Protein AF-A0A1M5Q329-F1 (afdb_monomer)

Mean predicted aligned error: 5.93 Å

pLDDT: mean 85.32, std 12.66, range [41.53, 96.69]

Foldsee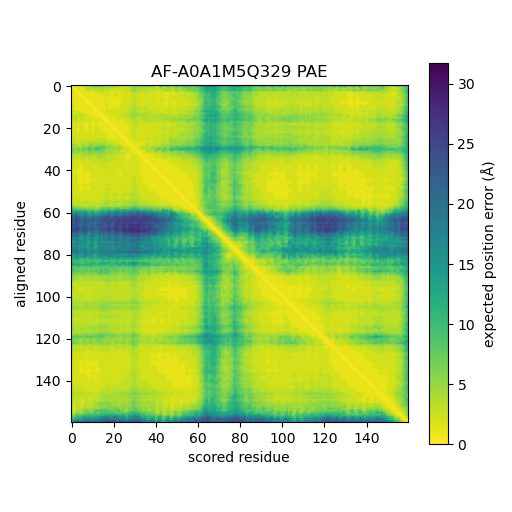k 3Di:
DLVLLVQLLVCVLVVNVVSNVVSVQVQADPVSDRDLVNLLQSLLLLLLLLLVLLLQLQVVVADPPRDSQPRDDFDQDPVGGDDLVPDDPPLSLSVQLSPCSNNVNSVVSSVSSVVNSVPDDSVCSVVSNVSSSVSNNVSVVSCVVVVHDRDRGDTDDDDD

Organism: Streptoalloteichus hindustanus (NCBI:txid2017)

Structure (mmCIF, N/CA/C/O backbone):
data_AF-A0A1M5Q329-F1
#
_entry.id   AF-A0A1M5Q329-F1
#
loop_
_atom_site.group_PDB
_atom_site.id
_atom_site.type_symbol
_atom_site.label_atom_id
_atom_site.label_alt_id
_atom_site.label_comp_id
_atom_site.label_asym_id
_atom_site.label_entity_id
_atom_site.label_seq_id
_atom_site.pdbx_PDB_ins_code
_atom_site.Cartn_x
_atom_site.Cartn_y
_atom_site.Cartn_z
_atom_site.occupancy
_atom_site.B_iso_or_equiv
_atom_site.auth_seq_id
_atom_site.auth_comp_id
_atom_site.auth_asym_id
_atom_site.auth_atom_id
_atom_site.pdbx_PDB_model_num
ATOM 1 N N . MET A 1 1 ? -13.608 -2.010 0.509 1.00 86.94 1 MET A N 1
ATOM 2 C CA . MET A 1 1 ? -12.154 -1.852 0.748 1.00 86.94 1 MET A CA 1
ATOM 3 C C . MET A 1 1 ? -11.418 -1.370 -0.495 1.00 86.94 1 MET A C 1
ATOM 5 O O . MET A 1 1 ? -10.776 -0.334 -0.410 1.00 86.94 1 MET A O 1
ATOM 9 N N . LEU A 1 2 ? -11.535 -2.058 -1.639 1.00 90.38 2 LEU A N 1
ATOM 10 C CA . LEU A 1 2 ? -10.900 -1.621 -2.894 1.00 90.38 2 LEU A CA 1
ATOM 11 C C . LEU A 1 2 ? -11.265 -0.184 -3.276 1.00 90.38 2 LEU A C 1
ATOM 13 O O . LEU A 1 2 ? -10.371 0.589 -3.592 1.00 90.38 2 LEU A O 1
ATOM 17 N N . ASP A 1 3 ? -12.536 0.198 -3.133 1.00 91.06 3 ASP A N 1
ATOM 18 C CA . ASP A 1 3 ? -12.982 1.569 -3.417 1.00 91.06 3 ASP A CA 1
ATOM 19 C C . ASP A 1 3 ? -12.297 2.606 -2.521 1.00 91.06 3 ASP A C 1
ATOM 21 O O . ASP A 1 3 ? -11.930 3.681 -2.983 1.00 91.06 3 ASP A O 1
ATOM 25 N N . VAL A 1 4 ? -12.078 2.280 -1.242 1.00 92.88 4 VAL A N 1
ATOM 26 C CA . VAL A 1 4 ? -11.380 3.172 -0.305 1.00 92.88 4 VAL A CA 1
ATOM 27 C C . VAL A 1 4 ? -9.923 3.328 -0.727 1.00 92.88 4 VAL A C 1
ATOM 29 O O . VAL A 1 4 ? -9.469 4.453 -0.904 1.00 92.88 4 VAL A O 1
ATOM 32 N N . ALA A 1 5 ? -9.214 2.222 -0.970 1.00 93.69 5 ALA A N 1
ATOM 33 C CA . ALA A 1 5 ? -7.827 2.261 -1.432 1.00 93.69 5 ALA A CA 1
ATOM 34 C C . ALA A 1 5 ? -7.683 3.021 -2.765 1.00 93.69 5 ALA A C 1
ATOM 36 O O . ALA A 1 5 ? -6.795 3.860 -2.902 1.00 93.69 5 ALA A O 1
ATOM 37 N N . ALA A 1 6 ? -8.588 2.786 -3.719 1.00 93.75 6 ALA A N 1
ATOM 38 C CA . ALA A 1 6 ? -8.590 3.452 -5.018 1.00 93.75 6 ALA A CA 1
ATOM 39 C C . ALA A 1 6 ? -8.790 4.964 -4.885 1.00 93.75 6 ALA A C 1
ATOM 41 O O . ALA A 1 6 ? -8.035 5.736 -5.478 1.00 93.75 6 ALA A O 1
ATOM 42 N N . VAL A 1 7 ? -9.765 5.392 -4.073 1.00 95.75 7 VAL A N 1
ATOM 43 C CA . VAL A 1 7 ? -10.003 6.817 -3.813 1.00 95.75 7 VAL A CA 1
ATOM 44 C C . VAL A 1 7 ? -8.797 7.446 -3.122 1.00 95.75 7 VAL A C 1
ATOM 46 O O . VAL A 1 7 ? -8.383 8.526 -3.526 1.00 95.75 7 VAL A O 1
ATOM 49 N N . MET A 1 8 ? -8.198 6.778 -2.134 1.00 96.00 8 MET A N 1
ATOM 50 C CA . MET A 1 8 ? -7.029 7.307 -1.425 1.00 96.00 8 MET A CA 1
ATOM 51 C C . MET A 1 8 ? -5.828 7.498 -2.354 1.00 96.00 8 MET A C 1
ATOM 53 O O . MET A 1 8 ? -5.208 8.558 -2.327 1.00 96.00 8 MET A O 1
ATOM 57 N N . VAL A 1 9 ? -5.531 6.520 -3.217 1.00 94.31 9 VAL A N 1
ATOM 58 C CA . VAL A 1 9 ? -4.447 6.637 -4.206 1.00 94.31 9 VAL A CA 1
ATOM 59 C C . VAL A 1 9 ? -4.744 7.752 -5.211 1.00 94.31 9 VAL A C 1
ATOM 61 O O . VAL A 1 9 ? -3.875 8.580 -5.477 1.00 94.31 9 VAL A O 1
ATOM 64 N N . ALA A 1 10 ? -5.962 7.814 -5.756 1.00 94.62 10 ALA A N 1
ATOM 65 C CA . ALA A 1 10 ? -6.345 8.849 -6.719 1.00 94.62 10 ALA A CA 1
ATOM 66 C C . ALA A 1 10 ? -6.290 10.261 -6.113 1.00 94.62 10 ALA A C 1
ATOM 68 O O . ALA A 1 10 ? -5.783 11.184 -6.747 1.00 94.62 10 ALA A O 1
ATOM 69 N N . ALA A 1 11 ? -6.768 10.419 -4.880 1.00 94.19 11 ALA A N 1
ATOM 70 C CA . ALA A 1 11 ? -6.740 11.678 -4.151 1.00 94.19 11 ALA A CA 1
ATOM 71 C C . ALA A 1 11 ? -5.302 12.119 -3.838 1.00 94.19 11 ALA A C 1
ATOM 73 O O . ALA A 1 11 ? -4.937 13.258 -4.124 1.00 94.19 11 ALA A O 1
ATOM 74 N N . ALA A 1 12 ? -4.453 11.210 -3.344 1.00 93.31 12 ALA A N 1
ATOM 75 C CA . ALA A 1 12 ? -3.046 11.500 -3.064 1.00 93.31 12 ALA A CA 1
ATOM 76 C C . ALA A 1 12 ? -2.282 11.953 -4.316 1.00 93.31 12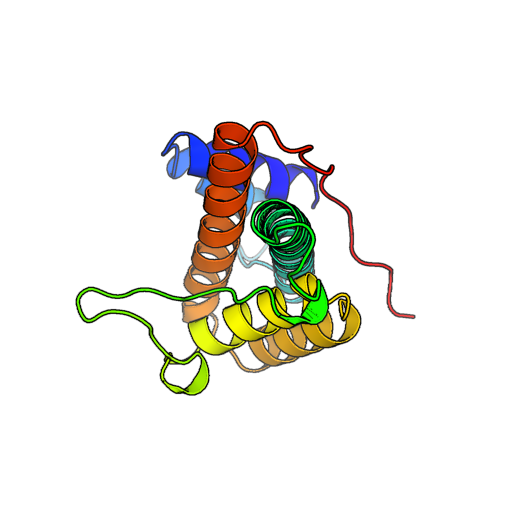 ALA A C 1
ATOM 78 O O . ALA A 1 12 ? -1.536 12.927 -4.262 1.00 93.31 12 ALA A O 1
ATOM 79 N N . ARG A 1 13 ? -2.541 11.326 -5.473 1.00 92.62 13 ARG A N 1
ATOM 80 C CA . ARG A 1 13 ? -1.964 11.743 -6.765 1.00 92.62 13 ARG A CA 1
ATOM 81 C C . ARG A 1 13 ? -2.331 13.171 -7.172 1.00 92.62 13 ARG A C 1
ATOM 83 O O . ARG A 1 13 ? -1.565 13.808 -7.885 1.00 92.62 13 ARG A O 1
ATOM 90 N N . ARG A 1 14 ? -3.501 13.657 -6.753 1.00 93.88 14 ARG A N 1
ATOM 91 C CA . ARG A 1 14 ? -4.007 15.004 -7.063 1.00 93.88 14 ARG A CA 1
ATOM 92 C C . ARG A 1 14 ? -3.732 16.023 -5.953 1.00 93.88 14 ARG A C 1
ATOM 94 O O . ARG A 1 14 ? -4.116 17.178 -6.095 1.00 93.88 14 ARG A O 1
ATOM 101 N N . GLY A 1 15 ? -3.091 15.616 -4.854 1.00 91.50 15 GLY A N 1
ATOM 102 C CA . GLY A 1 15 ? -2.912 16.462 -3.669 1.00 91.50 15 GLY A CA 1
ATOM 103 C C . GLY A 1 15 ? -4.210 16.732 -2.893 1.00 91.50 15 GLY A C 1
ATOM 104 O O . GLY A 1 15 ? -4.261 17.645 -2.075 1.00 91.50 15 GLY A O 1
ATOM 105 N N . GLU A 1 16 ? -5.266 15.948 -3.123 1.00 94.25 16 GLU A N 1
ATOM 106 C CA . GLU A 1 16 ? -6.593 16.120 -2.518 1.00 94.25 16 GLU A CA 1
ATOM 107 C C . GLU A 1 16 ? -6.670 15.426 -1.147 1.00 94.25 16 GLU A C 1
ATOM 109 O O . GLU A 1 16 ? -7.410 14.456 -0.962 1.00 94.25 16 GLU A O 1
ATOM 114 N N . LEU A 1 17 ? -5.888 15.901 -0.172 1.00 89.38 17 LEU A N 1
ATOM 115 C CA . LEU A 1 17 ? -5.769 15.248 1.139 1.00 89.38 17 LEU A CA 1
ATOM 116 C C . LEU A 1 17 ? -7.126 15.066 1.838 1.00 89.38 17 LEU A C 1
ATOM 118 O O . LEU A 1 17 ? -7.393 13.988 2.367 1.00 89.38 17 LEU A O 1
ATOM 122 N N . ASP A 1 18 ? -8.008 16.064 1.764 1.00 92.81 18 ASP A N 1
ATOM 123 C CA . ASP A 1 18 ? -9.351 15.992 2.351 1.00 92.81 18 ASP A CA 1
ATOM 124 C C . ASP A 1 18 ? -10.161 14.825 1.771 1.00 92.81 18 ASP A C 1
ATOM 126 O O . ASP A 1 18 ? -10.811 14.085 2.503 1.00 92.81 18 ASP A O 1
ATOM 130 N N . THR A 1 19 ? -10.047 14.572 0.464 1.00 93.88 19 THR A N 1
ATOM 131 C CA . THR A 1 19 ? -10.736 13.447 -0.187 1.00 93.88 19 THR A CA 1
ATOM 132 C C . THR A 1 19 ? -10.179 12.099 0.277 1.00 93.88 19 THR A C 1
ATOM 134 O O . THR A 1 19 ? -10.940 11.150 0.486 1.0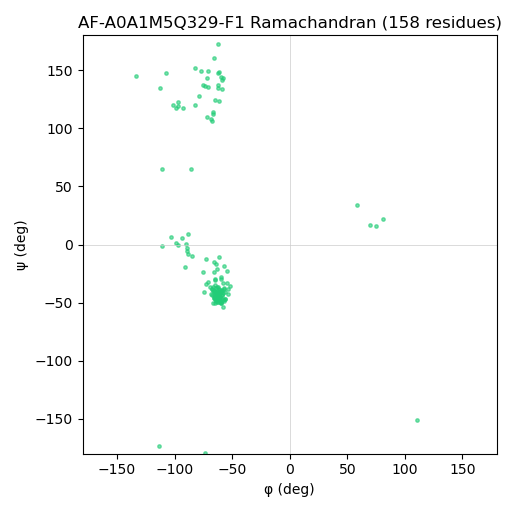0 93.88 19 THR A O 1
ATOM 137 N N . ALA A 1 20 ? -8.860 12.000 0.476 1.00 91.06 20 ALA A N 1
ATOM 138 C CA . ALA A 1 20 ? -8.236 10.794 1.019 1.00 91.06 20 ALA A CA 1
ATOM 139 C C . ALA A 1 20 ? -8.672 10.537 2.473 1.00 91.06 20 ALA A C 1
ATOM 141 O O . ALA A 1 20 ? -8.949 9.392 2.843 1.00 91.06 20 ALA A O 1
ATOM 142 N N . VAL A 1 21 ? -8.782 11.597 3.280 1.00 90.50 21 VAL A N 1
ATOM 143 C CA . VAL A 1 21 ? -9.283 11.522 4.658 1.00 90.50 21 VAL A CA 1
ATOM 144 C C . VAL A 1 21 ? -10.745 11.084 4.672 1.00 90.50 21 VAL A C 1
ATOM 146 O O . VAL A 1 21 ? -11.068 10.122 5.364 1.00 90.50 21 VAL A O 1
ATOM 149 N N . GLU A 1 22 ? -11.612 11.696 3.866 1.00 93.62 22 GLU A N 1
ATOM 150 C CA . GLU A 1 22 ? -13.028 11.315 3.757 1.00 93.62 22 GLU A CA 1
ATOM 151 C C . GLU A 1 22 ? -13.212 9.847 3.352 1.00 93.62 22 GLU A C 1
ATOM 153 O O . GLU A 1 22 ? -14.071 9.142 3.886 1.00 93.62 22 GLU A O 1
ATOM 158 N N . ALA A 1 23 ? -12.372 9.331 2.451 1.00 92.75 23 ALA A N 1
ATOM 159 C CA . ALA A 1 23 ? -12.381 7.912 2.107 1.00 92.75 23 ALA A CA 1
ATOM 160 C C . ALA A 1 23 ? -12.027 7.022 3.308 1.00 92.75 23 ALA A C 1
ATOM 162 O O . ALA A 1 23 ? -12.686 6.004 3.530 1.00 92.75 23 ALA A O 1
ATOM 163 N N . LEU A 1 24 ? -11.029 7.420 4.099 1.00 91.06 24 LEU A N 1
ATOM 164 C CA . LEU A 1 24 ? -10.609 6.705 5.302 1.00 91.06 24 LEU A CA 1
ATOM 165 C C . LEU A 1 24 ? -11.685 6.730 6.401 1.00 91.06 24 LEU A C 1
ATOM 167 O O . LEU A 1 24 ? -11.871 5.734 7.103 1.00 91.06 24 LEU A O 1
ATOM 171 N N . LEU A 1 25 ? -12.422 7.839 6.538 1.00 91.50 25 LEU A N 1
ATOM 172 C CA . LEU A 1 25 ? -13.508 7.974 7.516 1.00 91.50 25 LEU A CA 1
ATOM 173 C C . LEU A 1 25 ? -14.615 6.930 7.316 1.00 91.50 25 LEU A C 1
ATOM 175 O O . LEU A 1 25 ? -15.232 6.513 8.295 1.00 91.50 25 LEU A O 1
ATOM 179 N N . ARG A 1 26 ? -14.812 6.437 6.087 1.00 91.25 26 ARG A N 1
ATOM 180 C CA . ARG A 1 26 ? -15.787 5.375 5.767 1.00 91.25 26 ARG A CA 1
ATOM 181 C C . ARG A 1 26 ? -15.459 4.023 6.402 1.00 91.25 26 ARG A C 1
ATOM 183 O O . ARG A 1 26 ? -16.321 3.152 6.419 1.00 91.25 26 ARG A O 1
ATOM 190 N N . LEU A 1 27 ? -14.235 3.832 6.899 1.00 89.06 27 LEU A N 1
ATOM 191 C CA . LEU A 1 27 ? -13.814 2.609 7.592 1.00 89.06 27 LEU A CA 1
ATOM 192 C C . LEU A 1 27 ? -14.044 2.662 9.108 1.00 89.06 27 LEU A C 1
ATOM 194 O O . LEU A 1 27 ? -13.674 1.723 9.811 1.00 89.06 27 LEU A O 1
ATOM 198 N N . ARG A 1 28 ? -14.583 3.764 9.642 1.00 91.50 28 ARG A N 1
ATOM 199 C CA . ARG A 1 28 ? -14.827 3.885 11.080 1.00 91.50 28 ARG A CA 1
ATOM 200 C C . ARG A 1 28 ? -16.040 3.058 11.507 1.00 91.50 28 ARG A C 1
ATOM 202 O O . ARG A 1 28 ? -17.081 3.077 10.858 1.00 91.50 28 ARG A O 1
ATOM 209 N N . ASP A 1 29 ? -15.896 2.366 12.629 1.00 88.31 29 ASP A N 1
ATOM 210 C CA . ASP A 1 29 ? -16.970 1.688 13.343 1.00 88.31 29 ASP A CA 1
ATOM 211 C C . ASP A 1 29 ? -17.892 2.685 14.067 1.00 88.31 29 ASP A C 1
ATOM 213 O O . ASP A 1 29 ? -17.703 3.906 14.029 1.00 88.31 29 ASP A O 1
ATOM 217 N N . VAL A 1 30 ? -18.900 2.159 14.768 1.00 85.69 30 VAL A N 1
ATOM 218 C CA . VAL A 1 30 ? -19.870 2.968 15.526 1.00 85.69 30 VAL A CA 1
ATOM 219 C C . VAL A 1 30 ? -19.234 3.747 16.686 1.00 85.69 30 VAL A C 1
ATOM 221 O O . VAL A 1 30 ? -19.827 4.700 17.184 1.00 85.69 30 VAL A O 1
ATOM 224 N N . GLN A 1 31 ? -18.022 3.376 17.109 1.00 85.88 31 GLN A N 1
ATOM 225 C CA . GLN A 1 31 ? -17.215 4.073 18.111 1.00 85.88 31 GLN A CA 1
ATOM 226 C C . GLN A 1 31 ? -16.230 5.073 17.478 1.00 85.88 31 GLN A C 1
ATOM 228 O O . GLN A 1 31 ? -15.399 5.650 18.188 1.00 85.88 31 GLN A O 1
ATOM 233 N N . GLY A 1 32 ? -16.295 5.281 16.160 1.00 86.06 32 GLY A N 1
ATOM 234 C CA . GLY A 1 32 ? -15.432 6.199 15.423 1.00 86.06 32 GLY A CA 1
ATOM 235 C C . GLY A 1 32 ? -14.005 5.684 15.208 1.00 86.06 32 GLY A C 1
ATOM 236 O O . GLY A 1 32 ? -13.114 6.481 14.900 1.00 86.06 32 GLY A O 1
ATOM 237 N N . ARG A 1 33 ? -13.754 4.384 15.387 1.00 87.81 33 ARG A N 1
ATOM 238 C CA . ARG A 1 33 ? -12.426 3.759 15.276 1.00 87.81 33 ARG A CA 1
ATOM 239 C C . ARG A 1 33 ? -12.335 2.938 14.003 1.00 87.81 33 ARG A C 1
ATOM 241 O O . ARG A 1 33 ? -13.308 2.337 13.589 1.00 87.81 33 ARG A O 1
ATOM 248 N N . ILE A 1 34 ? -11.152 2.854 13.407 1.00 90.06 34 ILE A N 1
ATOM 249 C CA . ILE A 1 34 ? -10.916 1.909 12.309 1.00 90.06 34 ILE A CA 1
ATOM 250 C C . ILE A 1 34 ? -10.618 0.538 12.931 1.00 90.06 34 ILE A C 1
ATOM 252 O O . ILE A 1 34 ? -9.647 0.435 13.696 1.00 90.06 34 ILE A O 1
ATOM 256 N N . PRO A 1 35 ? -11.407 -0.514 12.646 1.00 91.50 35 PRO A N 1
ATOM 257 C CA . PRO A 1 35 ? -11.106 -1.856 13.124 1.00 91.50 35 PRO A CA 1
ATOM 258 C C . PRO A 1 35 ? -9.735 -2.322 12.627 1.00 91.50 35 PRO A C 1
ATOM 260 O O . PRO A 1 35 ? -9.351 -2.086 11.482 1.00 91.50 35 PRO A O 1
ATOM 263 N N . ARG A 1 36 ? -8.978 -3.036 13.471 1.00 91.50 36 ARG A N 1
ATOM 264 C CA . ARG A 1 36 ? -7.640 -3.539 13.094 1.00 91.50 36 ARG A CA 1
ATOM 265 C C . ARG A 1 36 ? -7.675 -4.444 11.859 1.00 91.50 36 ARG A C 1
ATOM 267 O O . ARG A 1 36 ? -6.724 -4.431 11.088 1.00 91.50 36 ARG A O 1
ATOM 274 N N . ALA A 1 37 ? -8.752 -5.208 11.672 1.00 92.00 37 ALA A N 1
ATOM 275 C CA . ALA A 1 37 ? -8.940 -6.048 10.492 1.00 92.00 37 ALA A CA 1
ATOM 276 C C . ALA A 1 37 ? -9.056 -5.210 9.207 1.00 92.00 37 ALA A C 1
ATOM 278 O O . ALA A 1 37 ? -8.375 -5.500 8.227 1.00 92.00 37 ALA A O 1
ATOM 279 N N . ASP A 1 38 ? -9.836 -4.127 9.239 1.00 93.00 38 ASP A N 1
ATOM 280 C CA . ASP A 1 38 ? -9.978 -3.211 8.104 1.00 93.00 38 ASP A CA 1
ATOM 281 C C . ASP A 1 38 ? -8.685 -2.448 7.825 1.00 93.00 38 ASP A C 1
ATOM 283 O O . ASP A 1 38 ? -8.301 -2.294 6.668 1.00 93.00 38 ASP A O 1
ATOM 287 N N . LEU A 1 39 ? -7.964 -2.039 8.874 1.00 93.62 39 LEU A N 1
ATOM 288 C CA . LEU A 1 39 ? -6.646 -1.421 8.732 1.00 93.62 39 LEU A CA 1
ATOM 289 C C . LEU A 1 39 ? -5.644 -2.369 8.062 1.00 93.62 39 LEU A C 1
ATOM 291 O O . LEU A 1 39 ? -4.957 -1.968 7.126 1.00 93.62 39 LEU A O 1
ATOM 295 N N . ARG A 1 40 ? -5.570 -3.628 8.512 1.00 94.56 40 ARG A N 1
ATOM 296 C CA . ARG A 1 40 ? -4.708 -4.649 7.893 1.00 94.56 40 ARG A CA 1
ATOM 297 C C . ARG A 1 40 ? -5.053 -4.848 6.431 1.00 94.56 40 ARG A C 1
ATOM 299 O O . ARG A 1 40 ? -4.156 -4.854 5.598 1.00 94.56 40 ARG A O 1
ATOM 306 N N . LEU A 1 41 ? -6.341 -4.977 6.124 1.00 94.50 41 LEU A N 1
ATOM 307 C CA . LEU A 1 41 ? -6.794 -5.206 4.761 1.00 94.50 41 LEU A CA 1
ATOM 308 C C . LEU A 1 41 ? -6.509 -3.997 3.857 1.00 94.50 41 LEU A C 1
ATOM 310 O O . LEU A 1 41 ? -6.068 -4.186 2.727 1.00 94.50 41 LEU A O 1
ATOM 3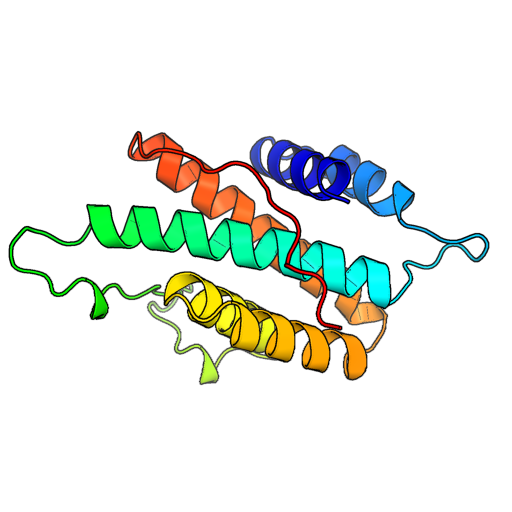14 N N . LEU A 1 42 ? -6.701 -2.769 4.349 1.00 95.69 42 LEU A N 1
ATOM 315 C CA . LEU A 1 42 ? -6.338 -1.549 3.623 1.00 95.69 42 LEU A CA 1
ATOM 316 C C . LEU A 1 42 ? -4.836 -1.510 3.319 1.00 95.69 42 LEU A C 1
ATOM 318 O O . LEU A 1 42 ? -4.447 -1.299 2.170 1.00 95.69 42 LEU A O 1
ATOM 322 N N . LEU A 1 43 ? -3.998 -1.736 4.334 1.00 95.69 43 LEU A N 1
ATOM 323 C CA . LEU A 1 43 ? -2.544 -1.741 4.176 1.00 95.69 43 LEU A CA 1
ATOM 324 C C . LEU A 1 43 ? -2.090 -2.844 3.215 1.00 95.69 43 LEU A C 1
ATOM 326 O O . LEU A 1 43 ? -1.273 -2.568 2.346 1.00 95.69 43 LEU A O 1
ATOM 330 N N . ALA A 1 44 ? -2.650 -4.053 3.312 1.00 95.38 44 ALA A N 1
ATOM 331 C CA . ALA A 1 44 ? -2.331 -5.168 2.418 1.00 95.38 44 ALA A CA 1
ATOM 332 C C . ALA A 1 44 ? -2.660 -4.842 0.957 1.00 95.38 44 ALA A C 1
ATOM 334 O O . ALA A 1 44 ? -1.834 -5.050 0.070 1.00 95.38 44 ALA A O 1
ATOM 335 N N . VAL A 1 45 ? -3.834 -4.255 0.701 1.00 96.31 45 VAL A N 1
ATOM 336 C CA . VAL A 1 45 ? -4.219 -3.803 -0.644 1.00 96.31 45 VAL A CA 1
ATOM 337 C C . VAL A 1 45 ? -3.228 -2.764 -1.181 1.00 96.31 45 VAL A C 1
ATOM 339 O O . VAL A 1 45 ? -2.735 -2.920 -2.297 1.00 96.31 45 VAL A O 1
ATOM 342 N N . LEU A 1 46 ? -2.907 -1.729 -0.397 1.00 96.69 46 LEU A N 1
ATOM 343 C CA . LEU A 1 46 ? -2.004 -0.650 -0.820 1.00 96.69 46 LEU A CA 1
ATOM 344 C C . LEU A 1 46 ? -0.567 -1.141 -1.041 1.00 96.69 46 LEU A C 1
ATOM 346 O O . LEU A 1 46 ? 0.049 -0.799 -2.048 1.00 96.69 46 LEU A O 1
ATOM 350 N N . VAL A 1 47 ? -0.044 -1.964 -0.130 1.00 95.50 47 VAL A N 1
ATOM 351 C CA . VAL A 1 47 ? 1.320 -2.506 -0.196 1.00 95.50 47 VAL A CA 1
ATOM 352 C C . VAL A 1 47 ? 1.485 -3.446 -1.382 1.00 95.50 47 VAL A C 1
ATOM 354 O O . VAL A 1 47 ? 2.453 -3.307 -2.127 1.00 95.50 47 VAL A O 1
ATOM 357 N N . ARG A 1 48 ? 0.543 -4.371 -1.604 1.00 94.44 48 ARG A N 1
ATOM 358 C CA . ARG A 1 48 ? 0.602 -5.283 -2.759 1.00 94.44 48 ARG A CA 1
ATOM 359 C C . ARG A 1 48 ? 0.521 -4.511 -4.069 1.00 94.44 48 ARG A C 1
ATOM 361 O O . ARG A 1 48 ? 1.278 -4.795 -4.991 1.00 94.44 48 ARG A O 1
ATOM 368 N N . TYR A 1 49 ? -0.351 -3.509 -4.128 1.00 95.62 49 TYR A N 1
ATOM 369 C CA . TYR A 1 49 ? 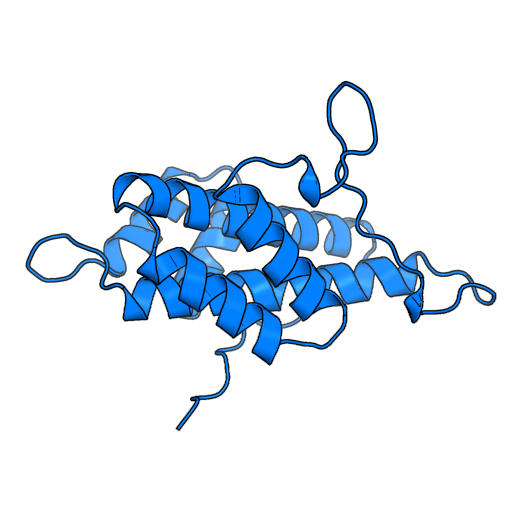-0.483 -2.643 -5.293 1.00 95.62 49 TYR A CA 1
ATOM 370 C C . TYR A 1 49 ? 0.799 -1.853 -5.587 1.00 95.62 49 TYR A C 1
ATOM 372 O O . TYR A 1 49 ? 1.272 -1.847 -6.724 1.00 95.62 49 TYR A O 1
ATOM 380 N N . ALA A 1 50 ? 1.413 -1.257 -4.560 1.00 94.88 50 ALA A N 1
ATOM 381 C CA . ALA A 1 50 ? 2.707 -0.595 -4.689 1.00 94.88 50 ALA A CA 1
ATOM 382 C C . ALA A 1 50 ? 3.801 -1.578 -5.140 1.00 94.88 50 ALA A C 1
ATOM 384 O O . ALA A 1 50 ? 4.542 -1.272 -6.068 1.00 94.88 50 ALA A O 1
ATOM 385 N N . GLY A 1 51 ? 3.870 -2.772 -4.541 1.00 92.62 51 GLY A N 1
ATOM 386 C CA . GLY A 1 51 ? 4.837 -3.809 -4.909 1.00 92.62 51 GLY A CA 1
ATOM 387 C C . GLY A 1 51 ? 4.725 -4.238 -6.374 1.00 92.62 51 GLY A C 1
ATOM 388 O O . GLY A 1 51 ? 5.739 -4.314 -7.061 1.00 92.62 51 GLY A O 1
ATOM 389 N N . GLN A 1 52 ? 3.507 -4.438 -6.886 1.00 92.94 52 GLN A N 1
ATOM 390 C CA . GLN A 1 52 ? 3.271 -4.785 -8.295 1.00 92.94 52 GLN A CA 1
ATOM 391 C C . GLN A 1 52 ? 3.740 -3.685 -9.256 1.00 92.94 52 GLN A C 1
ATOM 393 O O . GLN A 1 52 ? 4.422 -3.973 -10.238 1.00 92.94 52 GLN A O 1
ATOM 398 N N . LEU A 1 53 ? 3.402 -2.424 -8.966 1.00 92.81 53 LEU A N 1
ATOM 399 C CA . LEU A 1 53 ? 3.852 -1.282 -9.765 1.00 92.81 53 LEU A CA 1
ATOM 400 C C . LEU A 1 53 ? 5.374 -1.149 -9.747 1.00 92.81 53 LEU A C 1
ATOM 402 O O . LEU A 1 53 ? 5.995 -1.005 -10.797 1.00 92.81 53 LEU A O 1
ATOM 406 N N . LEU A 1 54 ? 5.976 -1.234 -8.559 1.00 91.06 54 LEU A N 1
ATOM 407 C CA . LEU A 1 54 ? 7.421 -1.138 -8.385 1.00 91.06 54 LEU A CA 1
ATOM 408 C C . LEU A 1 54 ? 8.154 -2.283 -9.079 1.00 91.06 54 LEU A C 1
ATOM 410 O O . LEU A 1 54 ? 9.190 -2.030 -9.677 1.00 91.06 54 LEU A O 1
ATOM 414 N N . SER A 1 55 ? 7.596 -3.496 -9.075 1.00 89.44 55 SER A N 1
ATOM 415 C CA . SER A 1 55 ? 8.123 -4.642 -9.824 1.00 89.44 55 SER A CA 1
ATOM 416 C C . SER A 1 55 ? 8.106 -4.386 -11.339 1.00 89.44 55 SER A C 1
ATOM 418 O O . SER A 1 55 ? 9.106 -4.610 -12.020 1.00 89.44 55 SER A O 1
ATOM 420 N N . GLY A 1 56 ? 7.019 -3.811 -11.869 1.00 88.94 56 GLY A N 1
ATOM 421 C CA . GLY A 1 56 ? 6.950 -3.398 -13.276 1.00 88.94 56 GLY A CA 1
ATOM 422 C C . GLY A 1 56 ? 7.967 -2.308 -13.638 1.00 88.94 56 GLY A C 1
ATOM 423 O O . GLY A 1 56 ? 8.644 -2.406 -14.657 1.00 88.94 56 GLY A O 1
ATOM 424 N N . ILE A 1 57 ? 8.121 -1.296 -12.778 1.00 88.00 57 ILE A N 1
ATOM 425 C CA . ILE A 1 57 ? 9.104 -0.207 -12.938 1.00 88.00 57 ILE A CA 1
ATOM 426 C C . ILE A 1 57 ? 10.543 -0.737 -12.889 1.00 88.00 57 ILE A C 1
ATOM 428 O O . ILE A 1 57 ? 11.405 -0.299 -13.651 1.00 88.00 57 ILE A O 1
ATOM 432 N N . ALA A 1 58 ? 10.797 -1.671 -11.977 1.00 83.69 58 ALA A N 1
ATOM 433 C CA . ALA A 1 58 ? 12.053 -2.384 -11.827 1.00 83.69 58 ALA A CA 1
ATOM 434 C C . ALA A 1 58 ? 12.421 -3.163 -13.098 1.00 83.69 58 ALA A C 1
ATOM 436 O O . ALA A 1 58 ? 13.531 -3.011 -13.605 1.00 83.69 58 ALA A O 1
ATOM 437 N N . GLY A 1 59 ? 11.478 -3.948 -13.626 1.00 80.69 59 GLY A N 1
ATOM 438 C CA . GLY A 1 59 ? 11.671 -4.735 -14.844 1.00 80.69 59 GLY A CA 1
ATOM 439 C C . GLY A 1 59 ? 11.891 -3.887 -16.100 1.00 80.69 59 GLY A C 1
ATOM 440 O O . GLY A 1 59 ? 12.622 -4.304 -16.985 1.00 80.69 59 GLY A O 1
ATOM 441 N N . ASP A 1 60 ? 11.315 -2.686 -16.166 1.00 77.81 60 ASP A N 1
ATOM 442 C CA . ASP A 1 60 ? 11.558 -1.724 -17.252 1.00 77.81 60 ASP A CA 1
ATOM 443 C C . ASP A 1 60 ? 12.951 -1.070 -17.177 1.00 77.81 60 ASP A C 1
ATOM 445 O O . ASP A 1 60 ? 13.570 -0.783 -18.199 1.00 77.81 60 ASP A O 1
ATOM 449 N N . ALA A 1 61 ? 13.471 -0.848 -15.964 1.00 66.50 61 ALA A N 1
ATOM 450 C CA . ALA A 1 61 ? 14.819 -0.312 -15.763 1.00 66.50 61 ALA A CA 1
ATOM 451 C C . ALA A 1 61 ? 15.927 -1.350 -16.019 1.00 66.50 61 ALA A C 1
ATOM 453 O O . ALA A 1 61 ? 17.069 -0.971 -16.287 1.00 66.50 61 ALA A O 1
ATOM 454 N N . ALA A 1 62 ? 15.601 -2.638 -15.902 1.00 62.25 62 ALA A N 1
ATOM 455 C CA . ALA A 1 62 ? 16.491 -3.742 -16.218 1.00 62.25 62 ALA A CA 1
ATOM 456 C C . ALA A 1 62 ? 16.724 -3.783 -17.739 1.00 62.25 62 ALA A C 1
ATOM 458 O O . ALA A 1 62 ? 15.836 -4.118 -18.519 1.00 62.25 62 ALA A O 1
ATOM 459 N N . GLY A 1 63 ? 17.930 -3.413 -18.179 1.00 58.81 63 GLY A N 1
ATOM 460 C CA . GLY A 1 63 ? 18.351 -3.646 -19.561 1.00 58.81 63 GLY A CA 1
ATOM 461 C C . GLY A 1 63 ? 18.397 -5.150 -19.877 1.00 58.81 63 GLY A C 1
ATOM 462 O O . GLY A 1 63 ? 18.303 -5.967 -18.962 1.00 58.81 63 GLY A O 1
ATOM 463 N N . PRO A 1 64 ? 18.608 -5.549 -21.145 1.00 56.59 64 PRO A N 1
ATOM 464 C CA . PRO A 1 64 ? 18.628 -6.963 -21.548 1.00 56.59 64 PRO A CA 1
ATOM 465 C C . PRO A 1 64 ? 19.662 -7.826 -20.797 1.00 56.59 64 PRO A C 1
ATOM 467 O O . PRO A 1 64 ? 19.514 -9.043 -20.766 1.00 56.59 64 PRO A O 1
ATOM 470 N N . ASP A 1 65 ? 20.660 -7.199 -20.164 1.00 58.44 65 ASP A N 1
ATOM 471 C CA . ASP A 1 65 ? 21.723 -7.852 -19.390 1.00 58.44 65 ASP A CA 1
ATOM 472 C C . ASP A 1 65 ? 21.539 -7.752 -17.861 1.00 58.44 65 ASP A C 1
ATOM 474 O O . ASP A 1 65 ? 22.441 -8.110 -17.106 1.00 58.44 65 ASP A O 1
ATOM 478 N N . THR A 1 66 ? 20.413 -7.219 -17.375 1.00 54.94 66 THR A N 1
ATOM 479 C CA . THR A 1 66 ? 20.157 -7.083 -15.931 1.00 54.94 66 THR A CA 1
ATOM 480 C C . THR A 1 66 ? 19.304 -8.250 -15.450 1.00 54.94 66 THR A C 1
ATOM 482 O O . THR A 1 66 ? 18.206 -8.466 -15.961 1.00 54.94 66 THR A O 1
ATOM 485 N N . ASP A 1 67 ? 19.796 -8.999 -14.463 1.00 54.38 67 ASP A N 1
ATOM 486 C CA . ASP A 1 67 ? 19.024 -10.073 -13.841 1.00 54.38 67 ASP A CA 1
ATOM 487 C C . ASP A 1 67 ? 17.756 -9.467 -13.196 1.00 54.38 67 ASP A C 1
ATOM 489 O O . ASP A 1 67 ? 17.873 -8.548 -12.376 1.00 54.38 67 ASP A O 1
ATOM 493 N N . PRO A 1 68 ? 16.534 -9.922 -13.541 1.00 44.91 68 PRO A N 1
ATOM 494 C CA . PRO A 1 68 ? 15.294 -9.410 -12.953 1.00 44.91 68 PRO A CA 1
ATOM 495 C C . PRO A 1 68 ? 15.270 -9.467 -11.416 1.00 44.91 68 PRO A C 1
ATOM 497 O O . PRO A 1 68 ? 14.543 -8.700 -10.782 1.00 44.91 68 PRO A O 1
ATOM 500 N N . GLY A 1 69 ? 16.083 -10.342 -10.807 1.00 44.06 69 GLY A N 1
ATOM 501 C CA . GLY A 1 69 ? 16.270 -10.424 -9.356 1.00 44.06 69 GLY A CA 1
ATOM 502 C C . GLY A 1 69 ? 17.077 -9.276 -8.729 1.00 44.06 69 GLY A C 1
ATOM 503 O O . GLY A 1 69 ? 17.065 -9.129 -7.507 1.00 44.06 69 GLY A O 1
ATOM 504 N N . GLU A 1 70 ? 17.755 -8.443 -9.524 1.00 44.97 70 GLU A N 1
ATOM 505 C CA . GLU A 1 70 ? 18.644 -7.375 -9.042 1.00 44.97 70 GLU A CA 1
ATOM 506 C C . GLU A 1 70 ? 18.012 -5.980 -9.012 1.00 44.97 70 GLU A C 1
ATOM 508 O O . GLU A 1 70 ? 18.675 -5.011 -8.627 1.00 44.97 70 GLU A O 1
ATOM 513 N N . ALA A 1 71 ? 16.742 -5.831 -9.387 1.00 51.72 71 ALA A N 1
ATOM 514 C CA . ALA A 1 71 ? 16.109 -4.525 -9.351 1.00 51.72 71 ALA A CA 1
ATOM 515 C C . ALA A 1 71 ? 15.957 -4.017 -7.903 1.00 51.72 71 ALA A C 1
ATOM 517 O O . ALA A 1 71 ? 15.213 -4.566 -7.088 1.00 51.72 71 ALA A O 1
ATOM 518 N N . LYS A 1 72 ? 16.695 -2.950 -7.571 1.00 59.81 72 LYS A N 1
ATOM 519 C CA . LYS A 1 72 ? 16.754 -2.377 -6.219 1.00 59.81 72 LYS A CA 1
ATOM 520 C C . LYS A 1 72 ? 15.794 -1.202 -6.092 1.00 59.81 72 LYS A C 1
ATOM 522 O O . LYS A 1 72 ? 15.992 -0.169 -6.728 1.00 59.81 72 LYS A O 1
ATOM 527 N N . LEU A 1 73 ? 14.826 -1.310 -5.183 1.00 63.81 73 LEU A N 1
ATOM 528 C CA . LEU A 1 73 ? 14.158 -0.133 -4.633 1.00 63.81 73 LEU A CA 1
ATOM 529 C C . LEU A 1 73 ? 15.182 0.637 -3.786 1.00 63.81 73 LEU A C 1
ATOM 531 O O . LEU A 1 73 ? 15.554 0.195 -2.698 1.00 63.81 73 LEU A O 1
ATOM 535 N N . GLN A 1 74 ? 15.667 1.769 -4.292 1.00 65.38 74 GLN A N 1
ATOM 536 C CA . GLN A 1 74 ? 16.544 2.658 -3.530 1.00 65.38 74 GLN A CA 1
ATOM 537 C C . GLN A 1 74 ? 15.704 3.719 -2.827 1.00 65.38 74 GLN A C 1
ATOM 539 O O . GLN A 1 74 ? 15.028 4.521 -3.468 1.00 65.38 74 GLN A O 1
ATOM 544 N N . LEU A 1 75 ? 15.752 3.719 -1.496 1.00 65.31 75 LEU A N 1
ATOM 545 C CA . LEU A 1 75 ? 15.234 4.816 -0.685 1.00 65.31 75 LEU A CA 1
ATOM 546 C C . LEU A 1 75 ? 16.268 5.927 -0.705 1.00 65.31 75 LEU A C 1
ATOM 548 O O . LEU A 1 75 ? 17.428 5.660 -0.415 1.00 65.31 75 LEU A O 1
ATOM 552 N N . LEU A 1 76 ? 15.862 7.141 -1.043 1.00 63.62 76 LEU A N 1
ATOM 553 C CA . LEU A 1 76 ? 16.742 8.302 -1.066 1.00 63.62 76 LEU A CA 1
ATOM 554 C C . LEU A 1 76 ? 16.306 9.275 0.030 1.00 63.62 76 LEU A C 1
ATOM 556 O O . LEU A 1 76 ? 15.111 9.545 0.164 1.00 63.62 76 LEU A O 1
ATOM 560 N N . ASP A 1 77 ? 17.264 9.798 0.787 1.00 64.88 77 ASP A N 1
ATOM 561 C CA . ASP A 1 77 ? 17.104 11.002 1.603 1.00 64.88 77 ASP A CA 1
ATOM 562 C C . ASP A 1 77 ? 17.995 12.137 1.062 1.00 64.88 77 ASP A C 1
ATOM 564 O O . ASP A 1 77 ? 18.621 12.020 0.004 1.00 64.88 77 ASP A O 1
ATOM 568 N N . GLU A 1 78 ? 18.051 13.257 1.783 1.00 60.50 78 GLU A N 1
ATOM 569 C CA . GLU A 1 78 ? 18.906 14.409 1.461 1.00 60.50 78 GLU A CA 1
ATOM 570 C C . GLU A 1 78 ? 20.419 14.100 1.472 1.00 60.50 78 GLU A C 1
ATOM 572 O O . GLU A 1 78 ? 21.222 14.902 0.992 1.00 60.50 78 GLU A O 1
ATOM 577 N N . HIS A 1 79 ? 20.815 12.928 1.972 1.00 63.44 79 HIS A N 1
ATOM 578 C CA . HIS A 1 79 ? 22.186 12.428 2.041 1.00 63.44 79 HIS A CA 1
ATOM 579 C C . HIS A 1 79 ? 22.453 11.233 1.108 1.00 63.44 79 HIS A C 1
ATOM 581 O O . HIS A 1 79 ? 23.594 10.768 1.027 1.00 63.44 79 HIS A O 1
ATOM 587 N N . GLY A 1 80 ? 21.448 10.761 0.363 1.00 64.94 80 GLY A N 1
ATOM 588 C CA . GLY A 1 80 ? 21.570 9.688 -0.622 1.00 64.94 80 GLY A CA 1
ATOM 589 C C . GLY A 1 80 ? 20.862 8.388 -0.212 1.00 64.94 80 GLY A C 1
ATOM 590 O O . GLY A 1 80 ? 19.826 8.426 0.447 1.00 64.94 80 GLY A O 1
ATOM 591 N N . PRO A 1 81 ? 21.345 7.213 -0.664 1.00 69.50 81 PRO A N 1
ATOM 592 C CA . PRO A 1 81 ? 20.661 5.946 -0.421 1.00 69.50 81 PRO A CA 1
ATOM 593 C C . PRO A 1 81 ? 20.591 5.549 1.062 1.00 69.50 81 PRO A C 1
ATOM 595 O O . PRO A 1 81 ? 21.619 5.378 1.721 1.00 69.50 81 PRO A O 1
ATOM 598 N N . VAL A 1 82 ? 19.379 5.305 1.565 1.00 70.94 82 VAL A N 1
ATOM 599 C CA . VAL A 1 82 ? 19.114 4.876 2.945 1.00 70.94 82 VAL A CA 1
ATOM 600 C C . VAL A 1 82 ? 18.845 3.368 2.996 1.00 70.94 82 VAL A C 1
ATOM 602 O O . VAL A 1 82 ? 17.876 2.891 2.400 1.00 70.94 82 VAL A O 1
ATOM 605 N N . PRO A 1 83 ? 19.646 2.581 3.742 1.00 76.00 83 PRO A N 1
ATOM 606 C CA . PRO A 1 83 ? 19.326 1.185 4.012 1.00 76.00 83 PRO A CA 1
ATOM 607 C C . PRO A 1 83 ? 18.019 1.071 4.801 1.00 76.00 83 PRO A C 1
ATOM 609 O O . PRO A 1 83 ? 17.850 1.743 5.818 1.00 76.00 83 PRO A O 1
ATOM 612 N N . VAL A 1 84 ? 17.135 0.152 4.404 1.00 76.06 84 VAL A N 1
ATOM 613 C CA . VAL A 1 84 ? 15.849 -0.099 5.087 1.00 76.06 84 VAL A CA 1
ATOM 614 C C . VAL A 1 84 ? 16.030 -0.339 6.589 1.00 76.06 84 VAL A C 1
ATOM 616 O O . VAL A 1 84 ? 15.220 0.113 7.393 1.00 76.06 84 VAL A O 1
ATOM 619 N N . ASP A 1 85 ? 17.118 -0.997 6.996 1.00 80.06 85 ASP A N 1
ATOM 620 C CA . ASP A 1 85 ? 17.396 -1.290 8.406 1.00 80.06 85 ASP A CA 1
ATOM 621 C C . ASP A 1 85 ? 17.654 -0.046 9.263 1.00 80.06 85 ASP A C 1
ATOM 623 O O . ASP A 1 85 ? 17.418 -0.090 10.475 1.00 80.06 85 ASP A O 1
ATOM 627 N N . ARG A 1 86 ? 18.084 1.059 8.638 1.00 79.56 86 ARG A N 1
ATOM 628 C CA . ARG A 1 86 ? 18.291 2.361 9.288 1.00 79.56 86 ARG A CA 1
ATOM 629 C C . ARG A 1 86 ? 17.016 3.198 9.377 1.00 79.56 86 ARG A C 1
ATOM 631 O O . ARG A 1 86 ? 17.013 4.206 10.075 1.00 79.56 86 ARG A O 1
ATOM 638 N N . VAL A 1 87 ? 15.936 2.782 8.715 1.00 82.94 87 VAL A N 1
ATOM 639 C CA . VAL A 1 87 ? 14.642 3.458 8.810 1.00 82.94 87 VAL A CA 1
ATOM 640 C C . VAL A 1 87 ? 14.003 3.149 10.169 1.00 82.94 87 VAL A C 1
ATOM 642 O O . VAL A 1 87 ? 14.011 2.007 10.640 1.00 82.94 87 VAL A O 1
ATOM 645 N N . ALA A 1 88 ? 13.443 4.168 10.820 1.00 81.56 88 ALA A N 1
ATOM 646 C CA . ALA A 1 88 ? 12.736 3.996 12.083 1.00 81.56 88 ALA A CA 1
ATOM 647 C C . ALA A 1 88 ? 11.392 3.256 11.880 1.00 81.56 88 ALA A C 1
ATOM 649 O O . ALA A 1 88 ? 10.756 3.374 10.829 1.00 81.56 88 ALA A O 1
ATOM 650 N N . PRO A 1 89 ? 10.910 2.478 12.864 1.00 80.44 89 PRO A N 1
ATOM 651 C CA . PRO A 1 89 ? 9.507 2.072 12.901 1.00 80.44 89 PRO A CA 1
ATOM 652 C C . PRO A 1 89 ? 8.583 3.306 12.979 1.00 80.44 89 PRO A C 1
ATOM 654 O O . PRO A 1 89 ? 8.937 4.262 13.666 1.00 80.44 89 PRO A O 1
ATOM 657 N N . PRO A 1 90 ? 7.396 3.290 12.341 1.00 82.50 90 PRO A N 1
ATOM 658 C CA . PRO A 1 90 ? 6.785 2.162 11.631 1.00 82.50 90 PRO A CA 1
ATOM 659 C C . PRO A 1 90 ? 7.176 2.036 10.142 1.00 82.50 90 PRO A C 1
ATOM 661 O O . PRO A 1 90 ? 6.864 1.015 9.524 1.00 82.50 90 PRO A O 1
ATOM 664 N N . ASP A 1 91 ? 7.885 3.016 9.575 1.00 84.75 91 ASP A N 1
ATOM 665 C CA . ASP A 1 91 ? 8.205 3.080 8.140 1.00 84.75 91 ASP A CA 1
ATOM 666 C C . ASP A 1 91 ? 8.998 1.873 7.650 1.00 84.75 91 ASP A C 1
ATOM 668 O O . ASP A 1 91 ? 8.686 1.303 6.603 1.00 84.75 91 ASP A O 1
ATOM 672 N N . ARG A 1 92 ? 9.968 1.410 8.445 1.00 87.94 92 ARG A N 1
ATOM 673 C CA . ARG A 1 92 ? 10.749 0.204 8.131 1.00 87.94 92 ARG A CA 1
ATOM 674 C C . ARG A 1 92 ? 9.876 -1.014 7.847 1.00 87.94 92 ARG A C 1
ATOM 676 O O . ARG A 1 92 ? 10.207 -1.813 6.975 1.00 87.94 92 ARG A O 1
ATOM 683 N N . THR A 1 93 ? 8.775 -1.177 8.575 1.00 89.00 93 THR A N 1
ATOM 684 C CA . THR A 1 93 ? 7.911 -2.350 8.414 1.00 89.00 93 THR A CA 1
ATOM 685 C C . THR A 1 93 ? 7.091 -2.268 7.131 1.00 89.00 93 THR A C 1
ATOM 68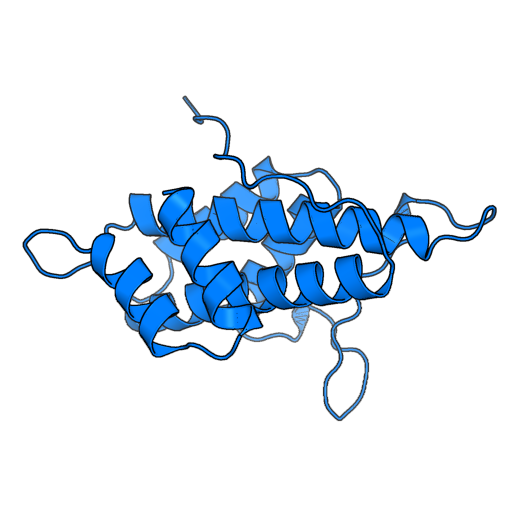7 O O . THR A 1 93 ? 6.994 -3.262 6.418 1.00 89.00 93 THR A O 1
ATOM 690 N N . ILE A 1 94 ? 6.569 -1.085 6.792 1.00 91.44 94 ILE A N 1
ATOM 691 C CA . ILE A 1 94 ? 5.876 -0.864 5.514 1.00 91.44 94 ILE A CA 1
ATOM 692 C C . ILE A 1 94 ? 6.826 -1.076 4.338 1.00 91.44 94 ILE A C 1
ATOM 694 O O . ILE A 1 94 ? 6.471 -1.752 3.377 1.00 91.44 94 ILE A O 1
ATOM 698 N N . LEU A 1 95 ? 8.052 -0.566 4.433 1.00 90.00 95 LEU A N 1
ATOM 699 C CA . LEU A 1 95 ? 9.058 -0.726 3.386 1.00 90.00 95 LEU A CA 1
ATOM 700 C C . LEU A 1 95 ? 9.445 -2.190 3.173 1.00 90.00 95 LEU A C 1
ATOM 702 O O . LEU A 1 95 ? 9.512 -2.637 2.032 1.00 90.00 95 LEU A O 1
ATOM 706 N N . ARG A 1 96 ? 9.631 -2.961 4.252 1.00 91.44 96 ARG A N 1
ATOM 707 C CA . ARG A 1 96 ? 9.857 -4.413 4.157 1.00 91.44 96 ARG A CA 1
ATOM 708 C C . ARG A 1 96 ? 8.674 -5.139 3.526 1.00 91.44 96 ARG A C 1
ATOM 710 O O . ARG A 1 96 ? 8.888 -6.002 2.685 1.00 91.44 96 ARG A O 1
ATOM 717 N N . ALA A 1 97 ? 7.447 -4.764 3.880 1.00 93.31 97 ALA A N 1
ATOM 718 C CA . ALA A 1 97 ? 6.259 -5.355 3.280 1.00 93.31 97 ALA A CA 1
ATOM 719 C C . ALA A 1 97 ? 6.165 -5.049 1.772 1.00 93.31 97 ALA A C 1
ATOM 721 O O . ALA A 1 97 ? 5.870 -5.937 0.978 1.00 93.31 97 ALA A O 1
ATOM 722 N N . VAL A 1 98 ? 6.482 -3.819 1.356 1.00 92.56 98 VAL A N 1
ATOM 723 C CA . VAL A 1 98 ? 6.523 -3.439 -0.067 1.00 92.56 98 VAL A CA 1
ATOM 724 C C . VAL A 1 98 ? 7.622 -4.184 -0.816 1.00 92.56 98 VAL A C 1
ATOM 726 O O . VAL A 1 98 ? 7.366 -4.669 -1.912 1.00 92.56 98 VAL A O 1
ATOM 729 N N . LEU A 1 99 ? 8.814 -4.324 -0.230 1.00 90.12 99 LEU A N 1
ATOM 730 C CA . LEU A 1 99 ? 9.901 -5.107 -0.823 1.00 90.12 99 LEU A CA 1
ATOM 731 C C . LEU A 1 99 ? 9.513 -6.576 -0.996 1.00 90.12 99 LEU A C 1
ATOM 733 O O . LEU A 1 99 ? 9.700 -7.125 -2.076 1.00 90.12 99 LEU A O 1
ATOM 737 N N . ALA A 1 100 ? 8.915 -7.192 0.026 1.00 91.62 100 ALA A N 1
ATOM 738 C CA . ALA A 1 100 ? 8.413 -8.558 -0.068 1.00 91.62 100 ALA A CA 1
ATOM 739 C C . ALA A 1 100 ? 7.392 -8.696 -1.213 1.00 91.62 100 ALA A C 1
ATOM 741 O O . ALA A 1 100 ? 7.549 -9.549 -2.084 1.00 91.62 100 ALA A O 1
ATOM 742 N N . ALA A 1 101 ? 6.411 -7.790 -1.294 1.00 91.56 101 ALA A N 1
ATOM 743 C CA . ALA A 1 101 ? 5.431 -7.787 -2.381 1.00 91.56 101 ALA A CA 1
ATOM 744 C C . ALA A 1 101 ? 6.068 -7.566 -3.768 1.00 91.56 101 ALA A C 1
ATOM 746 O O . ALA A 1 101 ? 5.679 -8.225 -4.731 1.00 91.56 101 ALA A O 1
ATOM 747 N N . MET A 1 102 ? 7.051 -6.668 -3.872 1.00 90.69 102 MET A N 1
ATOM 748 C CA . MET A 1 102 ? 7.789 -6.368 -5.105 1.00 90.69 102 MET A CA 1
ATOM 749 C C . MET A 1 102 ? 8.570 -7.580 -5.628 1.00 90.69 102 MET A C 1
ATOM 751 O O . MET A 1 102 ? 8.632 -7.787 -6.839 1.00 90.69 102 MET A O 1
ATOM 755 N N . HIS A 1 103 ? 9.119 -8.392 -4.721 1.00 87.50 103 HIS A N 1
ATOM 756 C CA . HIS A 1 103 ? 9.867 -9.610 -5.041 1.00 87.50 103 HIS A CA 1
ATOM 757 C C . HIS A 1 103 ? 8.986 -10.865 -5.171 1.00 87.50 103 HIS A C 1
ATOM 759 O O . HIS A 1 103 ? 9.507 -11.966 -5.309 1.00 87.50 103 HIS A O 1
ATOM 765 N N . GLY A 1 104 ? 7.656 -10.720 -5.169 1.00 88.50 104 GLY A N 1
ATOM 766 C CA . GLY A 1 104 ? 6.746 -11.850 -5.365 1.00 88.50 104 GLY A CA 1
ATOM 767 C C . GLY A 1 104 ? 6.499 -12.696 -4.113 1.00 88.50 104 GLY A C 1
ATOM 768 O O . GLY A 1 104 ? 6.051 -13.830 -4.246 1.00 88.50 104 GLY A O 1
ATOM 769 N N . HIS A 1 105 ? 6.720 -12.131 -2.922 1.00 91.81 105 HIS A N 1
ATOM 770 C CA . HIS A 1 105 ? 6.435 -12.737 -1.614 1.00 91.81 105 HIS A CA 1
ATOM 771 C C . HIS A 1 105 ? 5.271 -12.010 -0.903 1.00 91.81 105 HIS A C 1
ATOM 773 O O . HIS A 1 105 ? 5.469 -11.331 0.112 1.00 91.81 105 HIS A O 1
ATOM 779 N N . PRO A 1 106 ? 4.038 -12.052 -1.448 1.00 88.00 106 PRO A N 1
ATOM 780 C CA . PRO A 1 106 ? 2.899 -11.333 -0.877 1.00 88.00 106 PRO A CA 1
ATOM 781 C C . PRO A 1 106 ? 2.489 -11.850 0.511 1.00 88.00 106 PRO A C 1
ATOM 783 O O . PRO A 1 106 ? 2.005 -11.064 1.320 1.00 88.00 106 PRO A O 1
ATOM 786 N N . GLU A 1 107 ? 2.700 -13.130 0.811 1.00 90.25 107 GLU A N 1
ATOM 787 C CA . GLU A 1 107 ? 2.469 -13.714 2.136 1.00 90.25 107 GLU A CA 1
ATOM 788 C C . GLU A 1 107 ? 3.376 -13.105 3.217 1.00 90.25 107 GLU A C 1
ATOM 790 O O . GLU A 1 107 ? 2.904 -12.774 4.308 1.00 90.25 107 GLU A O 1
ATOM 795 N N . ASP A 1 108 ? 4.649 -12.861 2.895 1.00 92.88 108 ASP A N 1
ATOM 796 C CA . ASP A 1 108 ? 5.597 -12.204 3.797 1.00 92.88 108 ASP A CA 1
ATOM 797 C C . ASP A 1 108 ? 5.232 -10.727 3.997 1.00 92.88 108 ASP A C 1
ATOM 799 O O . ASP A 1 108 ? 5.335 -10.186 5.105 1.00 92.88 108 ASP A O 1
ATOM 803 N N . ALA A 1 109 ? 4.735 -10.071 2.943 1.00 92.94 109 ALA A N 1
ATOM 804 C CA . ALA A 1 109 ? 4.205 -8.715 3.036 1.00 92.94 109 ALA A CA 1
ATOM 805 C C . ALA A 1 109 ? 3.012 -8.641 4.004 1.00 92.94 109 ALA A C 1
ATOM 807 O O . ALA A 1 109 ? 2.990 -7.792 4.904 1.00 92.94 109 ALA A O 1
ATOM 808 N N . ASP A 1 110 ? 2.055 -9.559 3.865 1.00 92.31 110 ASP A N 1
ATOM 809 C CA . ASP A 1 110 ? 0.867 -9.635 4.718 1.00 92.31 110 ASP A CA 1
ATOM 810 C C . ASP A 1 110 ? 1.231 -9.972 6.176 1.00 92.31 110 ASP A C 1
ATOM 812 O O . ASP A 1 110 ? 0.623 -9.427 7.109 1.00 92.31 110 ASP A O 1
ATOM 816 N N . LEU A 1 111 ? 2.263 -10.796 6.397 1.00 92.06 111 LEU A N 1
ATOM 817 C CA . LEU A 1 111 ? 2.816 -11.076 7.725 1.00 92.06 111 LEU A CA 1
ATOM 818 C C . LEU A 1 111 ? 3.449 -9.825 8.355 1.00 92.06 111 LEU A C 1
ATOM 820 O O . LEU A 1 111 ? 3.178 -9.510 9.518 1.00 92.06 111 LEU A O 1
ATOM 824 N N . HIS A 1 112 ? 4.251 -9.066 7.606 1.00 91.50 112 HIS A N 1
ATOM 825 C CA . HIS A 1 112 ? 4.846 -7.824 8.103 1.00 91.50 112 HIS A CA 1
ATOM 826 C C . HIS A 1 112 ? 3.791 -6.773 8.466 1.00 91.50 112 HIS A C 1
ATOM 828 O O . HIS A 1 112 ? 3.881 -6.155 9.531 1.00 91.50 112 HIS A O 1
ATOM 834 N N . ILE A 1 113 ? 2.765 -6.603 7.629 1.00 93.69 113 ILE A N 1
ATOM 835 C CA . ILE A 1 113 ? 1.623 -5.715 7.910 1.00 93.69 113 ILE A CA 1
ATOM 836 C C . ILE A 1 113 ? 0.880 -6.188 9.152 1.00 93.69 113 ILE A C 1
ATOM 838 O O . ILE A 1 113 ? 0.498 -5.387 10.008 1.00 93.69 113 ILE A O 1
ATOM 842 N N . SER A 1 114 ? 0.708 -7.499 9.266 1.00 91.75 114 SER A N 1
ATOM 843 C CA . SER A 1 114 ? 0.055 -8.121 10.399 1.00 91.75 114 SER A CA 1
ATOM 844 C C . SER A 1 114 ? 0.741 -7.792 11.722 1.00 91.75 114 SER A C 1
ATOM 846 O O . SER A 1 114 ? 0.121 -7.215 12.621 1.00 91.75 114 SER A O 1
ATOM 848 N N . ILE A 1 115 ? 2.044 -8.050 11.786 1.00 88.00 115 ILE A N 1
ATOM 849 C CA . ILE A 1 115 ? 2.890 -7.733 12.939 1.00 88.00 115 ILE A CA 1
ATOM 850 C C . ILE A 1 115 ? 2.877 -6.223 13.222 1.00 88.00 115 ILE A C 1
ATOM 852 O O . ILE A 1 115 ? 2.820 -5.820 14.386 1.00 88.00 115 ILE A O 1
ATOM 856 N N . ALA A 1 116 ? 2.902 -5.377 12.185 1.00 89.00 116 ALA A N 1
ATOM 857 C CA . ALA A 1 116 ? 2.844 -3.925 12.347 1.00 89.00 116 ALA A CA 1
ATOM 858 C C . ALA A 1 116 ? 1.549 -3.481 13.031 1.00 89.00 116 ALA A C 1
ATOM 860 O O . ALA A 1 116 ? 1.600 -2.732 14.000 1.00 89.00 116 ALA A O 1
ATOM 861 N N . VAL A 1 117 ? 0.390 -3.945 12.559 1.00 91.44 117 VAL A N 1
ATOM 862 C CA . VAL A 1 117 ? -0.914 -3.511 13.086 1.00 91.44 117 VAL A CA 1
ATOM 863 C C . VAL A 1 117 ? -1.185 -4.059 14.491 1.00 91.44 117 VAL A C 1
ATOM 865 O O . VAL A 1 117 ? -1.848 -3.399 15.297 1.00 91.44 117 VAL A O 1
ATOM 868 N N . GLU A 1 118 ? -0.689 -5.255 14.802 1.00 89.81 118 GLU A N 1
ATOM 869 C CA . GLU A 1 118 ? -0.783 -5.832 16.148 1.00 89.81 118 GLU A CA 1
ATOM 870 C C . GLU A 1 118 ? 0.003 -5.039 17.186 1.00 89.81 118 GLU A C 1
ATOM 872 O O . GLU A 1 118 ? -0.540 -4.724 18.250 1.00 89.81 118 GLU A O 1
ATOM 877 N N . ASN A 1 119 ? 1.247 -4.695 16.848 1.00 84.56 119 ASN A N 1
ATOM 878 C CA . ASN A 1 119 ? 2.194 -4.084 17.775 1.00 84.56 119 ASN A CA 1
ATOM 879 C C . ASN A 1 119 ? 2.153 -2.553 17.772 1.00 84.56 119 ASN A C 1
ATOM 881 O O . ASN A 1 119 ? 2.622 -1.928 18.720 1.00 84.56 119 ASN A O 1
ATOM 885 N N . ALA A 1 120 ? 1.612 -1.928 16.725 1.00 83.94 120 ALA A N 1
ATOM 886 C CA . ALA A 1 120 ? 1.526 -0.479 16.655 1.00 83.94 120 ALA A CA 1
ATOM 887 C C . ALA A 1 120 ? 0.490 0.079 17.639 1.00 83.94 120 ALA A C 1
ATOM 889 O O . ALA A 1 120 ? -0.661 -0.369 17.727 1.00 83.94 120 ALA A O 1
ATOM 890 N N . GLU A 1 121 ? 0.895 1.144 18.325 1.00 85.81 121 GLU A N 1
ATOM 891 C CA . GLU A 1 121 ? -0.027 2.049 18.995 1.00 85.81 121 GLU A CA 1
ATOM 892 C C . GLU A 1 121 ? -0.948 2.723 17.972 1.00 85.81 121 GLU A C 1
ATOM 894 O O . GLU A 1 121 ? -0.547 3.024 16.845 1.00 85.81 121 GLU A O 1
ATOM 899 N N . ARG A 1 122 ? -2.191 3.012 18.378 1.00 80.94 122 ARG A N 1
ATOM 900 C CA . ARG A 1 122 ? -3.206 3.616 17.494 1.00 80.94 122 ARG A CA 1
ATOM 901 C C . ARG A 1 122 ? -2.740 4.915 16.835 1.00 80.94 122 ARG A C 1
ATOM 903 O O . ARG A 1 122 ? -3.128 5.183 15.703 1.00 80.94 122 ARG A O 1
ATOM 910 N N . GLN A 1 123 ? -1.908 5.699 17.520 1.00 81.56 123 GLN A N 1
ATOM 911 C CA . GLN A 1 123 ? -1.365 6.954 16.996 1.00 81.56 123 GLN A CA 1
ATOM 912 C C . GLN A 1 123 ? -0.475 6.764 15.757 1.00 81.56 123 GLN A C 1
ATOM 914 O O . GLN A 1 123 ? -0.323 7.691 14.974 1.00 81.56 123 GLN A O 1
ATOM 919 N N . HIS A 1 124 ? 0.058 5.558 15.533 1.00 87.31 124 HIS A N 1
ATOM 920 C CA . HIS A 1 124 ? 0.874 5.240 14.360 1.00 87.31 124 HIS A CA 1
ATOM 921 C C . HIS A 1 124 ? 0.048 4.744 13.161 1.00 87.31 124 HIS A C 1
ATOM 923 O O . HIS A 1 124 ? 0.602 4.539 12.083 1.00 87.31 124 HIS A O 1
ATOM 929 N N . PHE A 1 125 ? -1.269 4.545 13.299 1.00 90.06 125 PHE A N 1
ATOM 930 C CA . PHE A 1 125 ? -2.098 4.019 12.206 1.00 90.06 125 PHE A CA 1
ATOM 931 C C . PHE A 1 125 ? -2.215 4.998 11.038 1.00 90.06 125 PHE A C 1
ATOM 933 O O . PHE A 1 125 ? -2.084 4.586 9.888 1.00 90.06 125 PHE A O 1
ATOM 940 N N . SER A 1 126 ? -2.417 6.288 11.316 1.00 89.06 126 SER A N 1
ATOM 941 C CA . SER A 1 126 ? -2.444 7.327 10.279 1.00 89.06 126 SER A CA 1
ATOM 942 C C . SER A 1 126 ? -1.117 7.403 9.527 1.00 89.06 126 SER A C 1
ATOM 944 O O . SER A 1 126 ? -1.124 7.531 8.308 1.00 89.06 126 SER A O 1
ATOM 946 N N . HIS A 1 127 ? 0.005 7.249 10.237 1.00 90.56 127 HIS A N 1
ATOM 947 C CA . HIS A 1 127 ? 1.343 7.209 9.647 1.00 90.56 127 HIS A CA 1
ATOM 948 C C . HIS A 1 127 ? 1.516 6.006 8.715 1.00 90.56 127 HIS A C 1
ATOM 950 O O . HIS A 1 127 ? 1.909 6.174 7.565 1.00 90.56 127 HIS A O 1
ATOM 956 N N . LEU A 1 128 ? 1.154 4.800 9.171 1.00 92.44 128 LEU A N 1
ATOM 957 C CA . LEU A 1 128 ? 1.191 3.577 8.355 1.00 92.44 128 LEU A CA 1
ATOM 958 C C . LEU A 1 128 ? 0.366 3.722 7.068 1.00 92.44 128 LEU A C 1
ATOM 960 O O . LEU A 1 128 ? 0.837 3.376 5.986 1.00 92.44 128 LEU A O 1
ATOM 964 N N . ILE A 1 129 ? -0.859 4.242 7.191 1.00 94.06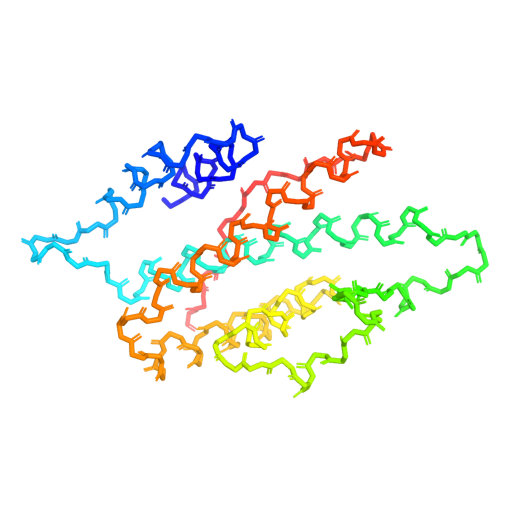 129 ILE A N 1
ATOM 965 C CA . ILE A 1 129 ? -1.759 4.458 6.055 1.00 94.06 129 ILE A CA 1
ATOM 966 C C . ILE A 1 129 ? -1.173 5.499 5.101 1.00 94.06 129 ILE A C 1
ATOM 968 O O . ILE A 1 129 ? -1.092 5.239 3.903 1.00 94.06 129 ILE A O 1
ATOM 972 N N . GLY A 1 130 ? -0.751 6.652 5.625 1.00 92.88 130 GLY A N 1
ATOM 973 C CA . GLY A 1 130 ? -0.165 7.731 4.835 1.00 92.88 130 GLY A CA 1
ATOM 974 C C . GLY A 1 130 ? 1.041 7.247 4.040 1.00 92.88 130 GLY A C 1
ATOM 975 O O . GLY A 1 130 ? 1.085 7.442 2.828 1.00 92.88 130 GLY A O 1
ATOM 976 N N . ARG A 1 131 ? 1.951 6.511 4.687 1.00 93.44 131 ARG A N 1
ATOM 977 C CA . ARG A 1 131 ? 3.140 5.964 4.028 1.00 93.44 131 ARG A CA 1
ATOM 978 C C . ARG A 1 131 ? 2.799 4.947 2.939 1.00 93.44 131 ARG A C 1
ATOM 980 O O . ARG A 1 131 ? 3.398 4.975 1.867 1.00 93.44 131 ARG A O 1
ATOM 987 N N . ALA A 1 132 ? 1.834 4.060 3.183 1.00 95.00 132 ALA A N 1
ATOM 988 C CA . ALA A 1 132 ? 1.393 3.090 2.181 1.00 95.00 132 ALA A CA 1
ATOM 989 C C . ALA A 1 132 ? 0.734 3.771 0.967 1.00 95.00 132 ALA A C 1
ATOM 991 O O . ALA A 1 132 ? 0.992 3.380 -0.172 1.00 95.00 132 ALA A O 1
ATOM 992 N N . VAL A 1 133 ? -0.080 4.808 1.198 1.00 95.69 133 VAL A N 1
ATOM 993 C CA . VAL A 1 133 ? -0.695 5.607 0.127 1.00 95.69 133 VAL A CA 1
ATOM 994 C C . VAL A 1 133 ? 0.361 6.362 -0.670 1.00 95.69 133 VAL A C 1
ATOM 996 O O . VAL A 1 133 ? 0.308 6.319 -1.892 1.00 95.69 133 VAL A O 1
ATOM 999 N N . GLU A 1 134 ? 1.320 7.004 -0.003 1.00 93.00 134 GLU A N 1
ATOM 1000 C CA . GLU A 1 134 ? 2.405 7.754 -0.645 1.00 93.00 134 GLU A CA 1
ATOM 1001 C C . GLU A 1 134 ? 3.225 6.862 -1.586 1.00 93.00 134 GLU A C 1
ATOM 1003 O O . GLU A 1 134 ? 3.444 7.215 -2.747 1.00 93.00 134 GLU A O 1
ATOM 1008 N N . LEU A 1 135 ? 3.618 5.673 -1.115 1.00 92.75 135 LEU A N 1
ATOM 1009 C CA . LEU A 1 135 ? 4.347 4.692 -1.923 1.00 92.75 135 LEU A CA 1
ATOM 1010 C C . LEU A 1 135 ? 3.518 4.233 -3.129 1.00 92.75 135 LEU A C 1
ATOM 1012 O O . LEU A 1 135 ? 4.029 4.197 -4.248 1.00 92.75 135 LEU A O 1
ATOM 1016 N N . ALA A 1 136 ? 2.233 3.932 -2.925 1.00 95.38 136 ALA A N 1
ATOM 1017 C CA . ALA A 1 136 ? 1.335 3.531 -4.002 1.00 95.38 136 ALA A CA 1
ATOM 1018 C C . ALA A 1 136 ? 1.124 4.651 -5.035 1.00 95.38 136 ALA A C 1
ATOM 1020 O O . ALA A 1 136 ? 1.244 4.411 -6.235 1.00 95.38 136 ALA A O 1
ATOM 1021 N N . SER A 1 137 ? 0.836 5.881 -4.601 1.00 94.81 137 SER A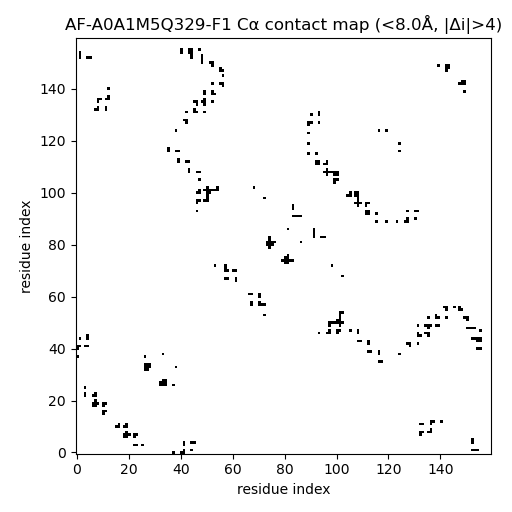 N 1
ATOM 1022 C CA . SER A 1 137 ? 0.618 7.015 -5.504 1.00 94.81 137 SER A CA 1
ATOM 1023 C C . SER A 1 137 ? 1.888 7.398 -6.255 1.00 94.81 137 SER A C 1
ATOM 1025 O O . SER A 1 137 ? 1.819 7.665 -7.453 1.00 94.81 137 SER A O 1
ATOM 1027 N N . GLY A 1 138 ? 3.041 7.378 -5.580 1.00 92.19 138 GLY A N 1
ATOM 1028 C CA . GLY A 1 138 ? 4.340 7.631 -6.200 1.00 92.19 138 GLY A CA 1
ATOM 1029 C C . GLY A 1 138 ? 4.671 6.591 -7.270 1.00 92.19 138 GLY A C 1
ATOM 1030 O O . GLY A 1 138 ? 5.061 6.955 -8.378 1.00 92.19 138 GLY A O 1
ATOM 1031 N N . ALA A 1 139 ? 4.425 5.308 -6.986 1.00 92.31 139 ALA A N 1
ATOM 1032 C CA . ALA A 1 139 ? 4.621 4.235 -7.957 1.00 92.31 139 ALA A CA 1
ATOM 1033 C C . ALA A 1 139 ? 3.679 4.363 -9.169 1.00 92.31 139 ALA A C 1
ATOM 1035 O O . ALA A 1 139 ? 4.105 4.127 -10.296 1.00 92.31 139 ALA A O 1
ATOM 1036 N N . VAL A 1 140 ? 2.426 4.799 -8.976 1.00 94.88 140 VAL A N 1
ATOM 1037 C CA . VAL A 1 140 ? 1.517 5.084 -10.103 1.00 94.88 140 VAL A CA 1
ATOM 1038 C C . VAL A 1 140 ? 2.061 6.212 -10.976 1.00 94.88 140 VAL A C 1
ATOM 1040 O O . VAL A 1 140 ? 2.128 6.051 -12.191 1.00 94.88 140 VAL A O 1
ATOM 1043 N N . VAL A 1 141 ? 2.467 7.333 -10.374 1.00 93.25 141 VAL A N 1
ATOM 1044 C CA . VAL A 1 141 ? 3.017 8.483 -11.115 1.00 93.25 141 VAL A CA 1
ATOM 1045 C C . VAL A 1 141 ? 4.249 8.072 -11.923 1.00 93.25 141 VAL A C 1
ATOM 1047 O O . VAL A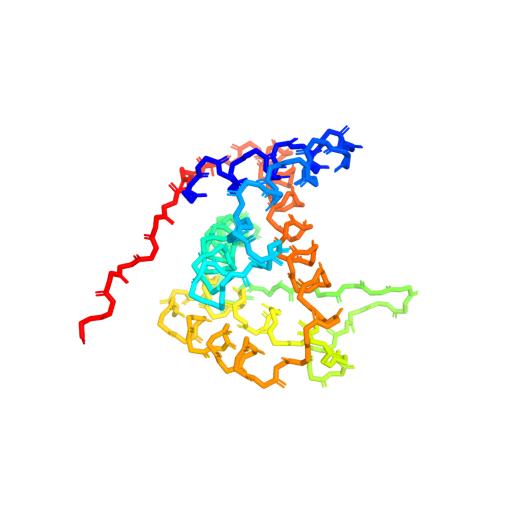 1 141 ? 4.389 8.456 -13.084 1.00 93.25 141 VAL A O 1
ATOM 1050 N N . GLU A 1 142 ? 5.123 7.256 -11.339 1.00 90.56 142 GLU A N 1
ATOM 1051 C CA . GLU A 1 142 ? 6.317 6.766 -12.022 1.00 90.56 142 GLU A CA 1
ATOM 1052 C C . GLU A 1 142 ? 5.985 5.801 -13.170 1.00 90.56 142 GLU A C 1
ATOM 1054 O O . GLU A 1 142 ? 6.548 5.929 -14.260 1.00 90.56 142 GLU A O 1
ATOM 1059 N N . ALA A 1 143 ? 5.039 4.879 -12.972 1.00 91.88 143 ALA A N 1
ATOM 1060 C CA . ALA A 1 143 ? 4.566 3.989 -14.030 1.00 91.88 143 ALA A CA 1
ATOM 1061 C C . ALA A 1 143 ? 3.935 4.774 -15.194 1.00 91.88 143 ALA A C 1
ATOM 1063 O O . ALA A 1 143 ? 4.236 4.496 -16.355 1.00 91.88 143 ALA A O 1
ATOM 1064 N N . GLU A 1 144 ? 3.134 5.806 -14.908 1.00 93.69 144 GLU A N 1
ATOM 1065 C CA . GLU A 1 144 ? 2.556 6.697 -15.925 1.00 93.69 144 GLU A CA 1
ATOM 1066 C C . GLU A 1 144 ? 3.635 7.451 -16.703 1.00 93.69 144 GLU A C 1
ATOM 1068 O O . GLU A 1 144 ? 3.595 7.493 -17.936 1.00 93.69 144 GLU A O 1
ATOM 1073 N N . ARG A 1 145 ? 4.633 7.997 -15.997 1.00 92.00 145 ARG A N 1
ATOM 1074 C CA . ARG A 1 145 ? 5.772 8.699 -16.607 1.00 92.00 145 ARG A CA 1
ATOM 1075 C C . ARG A 1 145 ? 6.519 7.806 -17.600 1.00 92.00 145 ARG A C 1
ATOM 1077 O O . ARG A 1 145 ? 6.947 8.289 -18.648 1.00 92.00 145 ARG A O 1
ATOM 1084 N N . ARG A 1 146 ? 6.636 6.513 -17.287 1.00 90.75 146 ARG A N 1
ATOM 1085 C CA . ARG A 1 146 ? 7.281 5.487 -18.124 1.00 90.75 146 ARG A CA 1
ATOM 1086 C C . ARG A 1 146 ? 6.342 4.802 -19.117 1.00 90.75 146 ARG A C 1
ATOM 1088 O O . ARG A 1 146 ? 6.803 4.010 -19.930 1.00 90.75 146 ARG A O 1
ATOM 1095 N N . ARG A 1 147 ? 5.044 5.127 -19.097 1.00 94.31 147 ARG A N 1
ATOM 1096 C CA . ARG A 1 147 ? 3.995 4.492 -19.919 1.00 94.31 147 ARG A CA 1
ATOM 1097 C C . ARG A 1 147 ? 3.886 2.979 -19.695 1.00 94.31 147 ARG A C 1
ATOM 1099 O O . ARG A 1 147 ? 3.580 2.231 -20.623 1.00 94.31 147 ARG A O 1
ATOM 1106 N N . LEU A 1 148 ? 4.126 2.540 -18.462 1.00 92.19 148 LEU A N 1
ATOM 1107 C CA . LEU A 1 148 ? 3.991 1.147 -18.057 1.00 92.19 148 LEU A CA 1
ATOM 1108 C C . LEU A 1 148 ? 2.528 0.801 -17.742 1.00 92.19 148 LEU A C 1
ATOM 1110 O O . LEU A 1 148 ? 1.763 1.676 -17.322 1.00 92.19 148 LEU A O 1
ATOM 1114 N N . PRO A 1 149 ? 2.117 -0.469 -17.911 1.00 93.19 149 PRO A N 1
ATOM 1115 C CA . PRO A 1 149 ? 0.797 -0.922 -17.493 1.00 93.19 149 PRO A CA 1
ATOM 1116 C C . PRO A 1 149 ? 0.574 -0.709 -15.991 1.00 93.19 149 PRO A C 1
ATOM 1118 O O . PRO A 1 149 ? 1.409 -1.082 -15.169 1.00 93.19 149 PRO A O 1
ATOM 1121 N N . ILE A 1 150 ? -0.585 -0.158 -15.633 1.00 93.25 150 ILE A N 1
ATOM 1122 C CA . ILE A 1 150 ? -1.015 0.003 -14.240 1.00 93.25 150 ILE A CA 1
ATOM 1123 C C . ILE A 1 150 ? -1.973 -1.148 -13.915 1.00 93.25 150 ILE A C 1
ATOM 1125 O O . ILE A 1 150 ? -3.026 -1.247 -14.556 1.00 93.25 150 ILE A O 1
ATOM 1129 N N . PRO A 1 151 ? -1.640 -2.037 -12.963 1.00 91.69 151 PRO A N 1
ATOM 1130 C CA . PRO A 1 151 ? -2.536 -3.116 -12.571 1.00 91.69 151 PRO A CA 1
ATOM 1131 C C . PRO A 1 151 ? -3.805 -2.559 -11.912 1.00 91.69 151 PRO A C 1
ATOM 1133 O O . PRO A 1 151 ? -3.842 -1.430 -11.434 1.00 91.69 151 PRO A O 1
ATOM 1136 N N . ALA A 1 152 ? -4.869 -3.355 -11.856 1.00 89.44 152 ALA A N 1
ATOM 1137 C CA . ALA A 1 152 ? -6.017 -3.017 -11.019 1.00 89.44 152 ALA A CA 1
ATOM 1138 C C . ALA A 1 152 ? -5.704 -3.313 -9.543 1.00 89.44 152 ALA A C 1
ATOM 1140 O O . ALA A 1 152 ? -4.984 -4.262 -9.233 1.00 89.44 152 ALA A O 1
ATOM 1141 N N . LEU A 1 153 ? -6.302 -2.550 -8.625 1.00 89.44 153 LEU A N 1
ATOM 1142 C CA . LEU A 1 153 ? -6.290 -2.885 -7.199 1.00 89.44 153 LEU A CA 1
ATOM 1143 C C . LEU A 1 153 ? -6.995 -4.227 -6.960 1.00 89.44 153 LEU A C 1
ATOM 1145 O O . LEU A 1 153 ? -8.070 -4.486 -7.501 1.00 89.44 153 LEU A O 1
ATOM 1149 N N . GLN A 1 154 ? -6.407 -5.064 -6.109 1.00 87.38 154 GLN A N 1
ATOM 1150 C CA . GLN A 1 154 ? -6.901 -6.407 -5.809 1.00 87.38 154 GLN A CA 1
ATOM 1151 C C . GLN A 1 154 ? -6.909 -6.658 -4.303 1.00 87.38 154 GLN A C 1
ATOM 1153 O O . GLN A 1 154 ? -6.026 -6.193 -3.582 1.00 87.38 154 GLN A O 1
ATOM 1158 N N . LEU A 1 155 ? -7.906 -7.409 -3.825 1.00 83.00 155 LEU A N 1
ATOM 1159 C CA . LEU A 1 155 ? -7.932 -7.859 -2.435 1.00 83.00 155 LEU A CA 1
ATOM 1160 C C . LEU A 1 155 ? -6.867 -8.947 -2.240 1.00 83.00 155 LEU A C 1
ATOM 1162 O O . LEU A 1 155 ? -6.684 -9.767 -3.145 1.00 83.00 155 LEU A O 1
ATOM 1166 N N . PRO A 1 156 ? -6.186 -8.995 -1.082 1.00 76.69 156 PRO A N 1
ATOM 1167 C CA . PRO A 1 156 ? -5.377 -10.155 -0.739 1.00 76.69 156 PRO A CA 1
ATOM 1168 C C . PRO A 1 156 ? -6.270 -11.407 -0.647 1.00 76.69 156 PRO A C 1
ATOM 1170 O O . PRO A 1 156 ? -7.455 -11.299 -0.295 1.00 76.69 156 PRO A O 1
ATOM 1173 N N . PRO A 1 157 ? -5.735 -12.595 -0.978 1.00 74.12 157 PRO A N 1
ATOM 1174 C CA . PRO A 1 157 ? -6.457 -13.845 -0.789 1.00 74.12 157 PRO A CA 1
ATOM 1175 C C . PRO A 1 157 ? -6.842 -14.007 0.687 1.00 74.12 157 PRO A C 1
ATOM 1177 O O . PRO A 1 157 ? -6.099 -13.618 1.587 1.00 74.12 157 PRO A O 1
ATOM 1180 N N . ARG A 1 158 ? -8.025 -14.571 0.953 1.00 63.06 158 ARG A N 1
ATOM 1181 C CA . ARG A 1 158 ? -8.428 -14.883 2.329 1.00 63.06 158 ARG A CA 1
ATOM 1182 C C . ARG A 1 158 ? -7.515 -15.987 2.854 1.00 63.06 158 ARG A C 1
ATOM 1184 O O . ARG A 1 158 ? -7.574 -17.102 2.346 1.00 63.06 158 ARG A O 1
ATOM 1191 N N . VAL A 1 159 ? -6.702 -15.677 3.859 1.00 52.97 159 VAL A N 1
ATOM 1192 C CA . VAL A 1 159 ? -5.997 -16.695 4.642 1.00 52.97 159 VAL A CA 1
ATOM 1193 C C . VAL A 1 159 ? -7.052 -17.384 5.512 1.00 52.97 159 VAL A C 1
ATOM 1195 O O . VAL A 1 159 ? -7.656 -16.736 6.368 1.00 52.97 159 VAL A O 1
ATOM 1198 N N . THR A 1 160 ? -7.366 -18.640 5.194 1.00 41.53 160 THR A N 1
ATOM 1199 C CA . THR A 1 160 ? -8.234 -19.527 5.992 1.00 41.53 160 THR A CA 1
ATOM 1200 C C . THR A 1 160 ? -7.509 -20.078 7.200 1.00 41.53 160 THR A C 1
ATOM 1202 O O . THR A 1 160 ? -6.325 -20.444 7.022 1.00 41.53 160 THR A O 1
#

Sequence (160 aa):
MLDVAAVMVAAARRGELDTAVEALLRLRDVQGRIPRADLRLLLAVLVRYAGQLLSGIAGDAAGPDTDPGEAKLQLLDEHGPVPVDRVAPPDRTILRAVLAAMHGHPEDADLHISIAVENAERQHFSHLIGRAVELASGAVVEAERRRLPIPALQLPPRVT

Solvent-accessible surface area (backbone atoms only — not comparable to full-atom values): 9001 Å² total; per-residue (Å²): 107,66,66,37,53,51,44,27,29,55,19,55,66,71,68,35,57,67,56,25,48,57,38,55,58,73,54,39,46,99,85,70,42,67,48,69,67,58,51,43,52,50,50,43,29,34,28,44,48,23,6,51,40,44,34,54,51,35,56,68,70,40,51,101,86,45,62,80,88,68,58,73,89,75,46,71,55,102,89,39,82,52,59,63,86,77,45,58,84,70,57,31,46,55,52,52,16,24,49,28,21,34,73,72,34,54,69,58,14,46,49,38,46,47,55,47,64,72,71,48,58,76,86,49,49,63,54,56,50,50,53,34,38,51,50,28,25,50,31,50,54,50,29,56,76,71,70,48,89,79,81,80,85,56,80,72,80,83,86,126

Radius of gyration: 15.52 Å; Cα contacts (8 Å, |Δi|>4): 203; chains: 1; bounding box: 42×36×40 Å

Secondary structure (DSSP, 8-state):
-HHHHHHHHHHHHTT-HHHHHHHHHTT--TTS---HHHHHHHHHHHHHHHHHHHHHHHHHHS-TTS-GGG----EEETTEEEPGGGSPTTHHHHHHHHHHHHTT-HHHHHHHHHHHHHHS-GGGHHHHHHHHHHHHHHHHHHHHHHTPPPPPP-PPP---